Protein AF-A0A382Z3P5-F1 (afdb_monomer)

Organism: NCBI:txid408172

Solvent-accessible surface area (backbone atoms only — not comparable to full-atom values): 5076 Å² total; per-residue (Å²): 137,85,83,84,80,82,92,82,87,80,72,62,68,70,67,53,47,55,61,52,51,53,59,54,58,73,71,53,83,77,77,81,85,78,66,83,64,69,79,39,86,94,48,94,47,85,69,53,64,74,73,45,70,45,84,38,79,77,45,69,43,99,85,64,86,46,74,49,61,44,81,47,107

Nearest PDB structures (foldseek):
  7edx-assembly1_t  TM=2.325E-01  e=5.893E+00  Sus scrofa

Secondary structure (DSSP, 8-state):
--------SSSHHHHHHHHHHHHHHTTSPPPPPP-GGGG-TTS--TGGGGG--EEEEEEE-TTSS-EEEEEE-

pLDDT: mean 81.64, std 15.78, range [38.75, 98.31]

Structure (mmCIF, N/CA/C/O backbone):
data_AF-A0A382Z3P5-F1
#
_entry.id   AF-A0A382Z3P5-F1
#
loop_
_atom_site.group_PDB
_atom_site.id
_atom_site.type_symbol
_atom_site.label_atom_id
_atom_site.label_alt_id
_atom_site.label_comp_id
_atom_site.label_asym_id
_atom_site.label_entity_id
_atom_site.label_seq_id
_atom_site.pdbx_PDB_ins_code
_atom_site.Cartn_x
_atom_site.Cartn_y
_atom_site.Cartn_z
_atom_site.occupancy
_atom_site.B_iso_or_equiv
_atom_site.auth_seq_id
_atom_site.auth_comp_id
_atom_site.auth_asym_id
_atom_site.auth_atom_id
_atom_site.pdbx_PDB_model_num
ATOM 1 N N . MET A 1 1 ? 73.604 35.861 -25.301 1.00 43.59 1 MET A N 1
ATOM 2 C CA . MET A 1 1 ? 72.877 34.814 -26.059 1.00 43.59 1 MET A CA 1
ATOM 3 C C . MET A 1 1 ? 72.132 33.934 -25.061 1.00 43.59 1 MET A C 1
ATOM 5 O O . MET A 1 1 ? 72.767 33.170 -24.348 1.00 43.59 1 MET A O 1
ATOM 9 N N . LEU A 1 2 ? 70.816 34.120 -24.926 1.00 38.75 2 LEU A N 1
ATOM 10 C CA . LEU A 1 2 ? 69.985 33.478 -23.901 1.00 38.75 2 LEU A CA 1
ATOM 11 C C . LEU A 1 2 ? 69.474 32.124 -24.417 1.00 38.75 2 LEU A C 1
ATOM 13 O O . LEU A 1 2 ? 68.771 32.070 -25.423 1.00 38.75 2 LEU A O 1
ATOM 17 N N . LYS A 1 3 ? 69.855 31.026 -23.762 1.00 56.12 3 LYS A N 1
ATOM 18 C CA . LYS A 1 3 ? 69.464 29.665 -24.154 1.00 56.12 3 LYS A CA 1
ATOM 19 C C . LYS A 1 3 ? 68.263 29.244 -23.305 1.00 56.12 3 LYS A C 1
ATOM 21 O O . LYS A 1 3 ? 68.424 28.722 -22.208 1.00 56.12 3 LYS A O 1
ATOM 26 N N . VAL A 1 4 ? 67.060 29.536 -23.795 1.00 58.56 4 VAL A N 1
ATOM 27 C CA . VAL A 1 4 ? 65.799 29.142 -23.149 1.00 58.56 4 VAL A CA 1
ATOM 28 C C . VAL A 1 4 ? 65.647 27.624 -23.262 1.00 58.56 4 VAL A C 1
ATOM 30 O O . VAL A 1 4 ? 65.634 27.076 -24.364 1.00 58.56 4 VAL A O 1
ATOM 33 N N . ARG A 1 5 ? 65.574 26.929 -22.124 1.00 59.12 5 ARG A N 1
ATOM 34 C CA . ARG A 1 5 ? 65.352 25.481 -22.060 1.00 59.12 5 ARG A CA 1
ATOM 35 C C . ARG A 1 5 ? 63.920 25.241 -21.579 1.00 59.12 5 ARG A C 1
ATOM 37 O O . ARG A 1 5 ? 63.639 25.387 -20.396 1.00 59.12 5 ARG A O 1
ATOM 44 N N . PHE A 1 6 ? 63.013 24.906 -22.493 1.00 55.03 6 PHE A N 1
ATOM 45 C CA . PHE A 1 6 ? 61.650 24.490 -22.151 1.00 55.03 6 PHE A CA 1
ATOM 46 C C . PHE A 1 6 ? 61.626 22.990 -21.808 1.00 55.03 6 PHE A C 1
ATOM 48 O O . PHE A 1 6 ? 62.040 22.193 -22.652 1.00 55.03 6 PHE A O 1
ATOM 55 N N . PRO A 1 7 ? 61.127 22.564 -20.632 1.00 53.97 7 PRO A N 1
ATOM 56 C CA . PRO A 1 7 ? 60.854 21.161 -20.363 1.00 53.97 7 PRO A CA 1
ATOM 57 C C . PRO A 1 7 ? 59.387 20.855 -20.702 1.00 53.97 7 PRO A C 1
ATOM 59 O O . PRO A 1 7 ? 58.505 20.954 -19.855 1.00 53.97 7 PRO A O 1
ATOM 62 N N . PHE A 1 8 ? 59.107 20.479 -21.948 1.00 58.31 8 PHE A N 1
ATOM 63 C CA . PHE A 1 8 ? 57.809 19.926 -22.352 1.00 58.31 8 PHE A CA 1
ATOM 64 C C . PHE A 1 8 ? 58.036 18.518 -22.885 1.00 58.31 8 PHE A C 1
ATOM 66 O O . PHE A 1 8 ? 58.381 18.374 -24.051 1.00 58.31 8 PHE A O 1
ATOM 73 N N . ALA A 1 9 ? 57.883 17.479 -22.059 1.00 56.66 9 ALA A N 1
ATOM 74 C CA . ALA A 1 9 ? 57.880 16.120 -22.616 1.00 56.66 9 ALA A CA 1
ATOM 75 C C . ALA A 1 9 ? 57.245 14.997 -21.781 1.00 56.66 9 ALA A C 1
ATOM 77 O O . ALA A 1 9 ? 57.186 13.884 -22.291 1.00 56.66 9 ALA A O 1
ATOM 78 N N . THR A 1 10 ? 56.783 15.196 -20.537 1.00 54.88 10 THR A N 1
ATOM 79 C CA . THR A 1 10 ? 56.403 14.010 -19.720 1.00 54.88 10 THR A CA 1
ATOM 80 C C . THR A 1 10 ? 55.068 14.103 -18.977 1.00 54.88 10 THR A C 1
ATOM 82 O O . THR A 1 10 ? 54.597 13.093 -18.471 1.00 54.88 10 THR A O 1
ATOM 85 N N . ARG A 1 11 ? 54.372 15.252 -18.951 1.00 53.84 11 ARG A N 1
ATOM 86 C CA . ARG A 1 11 ? 53.082 15.367 -18.223 1.00 53.84 11 ARG A CA 1
ATOM 87 C C . ARG A 1 11 ? 51.815 15.144 -19.068 1.00 53.84 11 ARG A C 1
ATOM 89 O O . ARG A 1 11 ? 50.734 15.084 -18.495 1.00 53.84 11 ARG A O 1
ATOM 96 N N . SER A 1 12 ? 51.918 14.993 -20.393 1.00 56.41 12 SER A N 1
ATOM 97 C CA . SER A 1 12 ? 50.736 14.994 -21.280 1.00 56.41 12 SER A CA 1
ATOM 98 C C . SER A 1 12 ? 49.996 13.657 -21.392 1.00 56.41 12 SER A C 1
ATOM 100 O O . SER A 1 12 ? 48.781 13.663 -21.556 1.00 56.41 12 SER A O 1
ATOM 102 N N . VAL A 1 13 ? 50.674 12.508 -21.276 1.00 57.50 13 VAL A N 1
ATOM 103 C CA . VAL A 1 13 ? 50.022 11.195 -21.486 1.00 57.50 13 VAL A CA 1
ATOM 104 C C . VAL A 1 13 ? 48.957 10.915 -20.417 1.00 57.50 13 VAL A C 1
ATOM 106 O O . VAL A 1 13 ? 47.863 10.460 -20.735 1.00 57.50 13 VAL A O 1
ATOM 109 N N . ALA A 1 14 ? 49.227 11.276 -19.159 1.00 55.91 14 ALA A N 1
ATOM 110 C CA . ALA A 1 14 ? 48.279 11.097 -18.059 1.00 55.91 14 ALA A CA 1
ATOM 111 C C . ALA A 1 14 ? 47.041 12.015 -18.163 1.00 55.91 14 ALA A C 1
ATOM 113 O O . ALA A 1 14 ? 45.961 11.633 -17.723 1.00 55.91 14 ALA A O 1
ATOM 114 N N . PHE A 1 15 ? 47.177 13.199 -18.773 1.00 59.56 15 PHE A N 1
ATOM 115 C CA . PHE A 1 15 ? 46.086 14.176 -18.902 1.00 59.56 15 PHE A CA 1
ATOM 116 C C . PHE A 1 15 ? 45.054 13.782 -19.972 1.00 59.56 15 PHE A C 1
ATOM 118 O O . PHE A 1 15 ? 43.875 14.089 -19.824 1.00 59.56 15 PHE A O 1
ATOM 125 N N . PHE A 1 16 ? 45.480 13.066 -21.022 1.00 62.25 16 PHE A N 1
ATOM 126 C CA . PHE A 1 16 ? 44.589 12.531 -22.061 1.00 62.25 16 PHE A CA 1
ATOM 127 C C . PHE A 1 16 ? 44.038 11.135 -21.734 1.00 62.25 16 PHE A C 1
ATOM 129 O O . PHE A 1 16 ? 42.987 10.763 -22.249 1.00 62.25 16 PHE A O 1
ATOM 136 N N . ALA A 1 17 ? 44.691 10.373 -20.854 1.00 72.94 17 ALA A N 1
ATOM 137 C CA . ALA A 1 17 ? 44.244 9.029 -20.487 1.00 72.94 17 ALA A CA 1
ATOM 138 C C . ALA A 1 17 ? 42.899 9.023 -19.737 1.00 72.94 17 ALA A C 1
ATOM 140 O O . ALA A 1 17 ? 42.051 8.181 -20.011 1.00 72.94 17 ALA A O 1
ATOM 141 N N . VAL A 1 18 ? 42.673 9.979 -18.830 1.00 83.00 18 VAL A N 1
ATOM 142 C CA . VAL A 1 18 ? 41.433 10.075 -18.037 1.00 83.00 18 VAL A CA 1
ATOM 143 C C . VAL A 1 18 ? 40.187 10.348 -18.896 1.00 83.00 18 VAL A C 1
ATOM 145 O O . VAL A 1 18 ? 39.223 9.594 -18.758 1.00 83.00 18 VAL A O 1
ATOM 148 N N . PRO A 1 19 ? 40.158 11.353 -19.799 1.00 83.44 19 PRO A N 1
ATOM 149 C CA . PRO A 1 19 ? 38.984 11.581 -20.640 1.00 83.44 19 PRO A CA 1
ATOM 150 C C . PRO A 1 19 ? 38.742 10.430 -21.621 1.00 83.44 19 PRO A C 1
ATOM 152 O O . PRO A 1 19 ? 37.589 10.101 -21.870 1.00 83.44 19 PRO A O 1
ATOM 155 N N . VAL A 1 20 ? 39.795 9.772 -22.123 1.00 86.62 20 VAL A N 1
ATOM 156 C CA . VAL A 1 20 ? 39.655 8.579 -22.976 1.00 86.62 20 VAL A CA 1
ATOM 157 C C . VAL A 1 20 ? 39.037 7.418 -22.198 1.00 86.62 20 VAL A C 1
ATOM 159 O O . VAL A 1 20 ? 38.119 6.783 -22.702 1.00 86.62 20 VAL A O 1
ATOM 162 N N . LEU A 1 21 ? 39.480 7.167 -20.964 1.00 87.00 21 LEU A N 1
ATOM 163 C CA . LEU A 1 21 ? 38.926 6.106 -20.121 1.00 87.00 21 LEU A CA 1
ATOM 164 C C . LEU A 1 21 ? 37.464 6.383 -19.732 1.00 87.00 21 LEU A C 1
ATOM 166 O O . LEU A 1 21 ? 36.647 5.466 -19.742 1.00 87.00 21 LEU A O 1
ATOM 170 N N . ALA A 1 22 ? 37.128 7.643 -19.437 1.00 87.12 22 ALA A N 1
ATOM 171 C CA . ALA A 1 22 ? 35.755 8.064 -19.170 1.00 87.12 22 ALA A CA 1
ATOM 172 C C . ALA A 1 22 ? 34.868 7.889 -20.411 1.00 87.12 22 ALA A C 1
ATOM 174 O O . ALA A 1 22 ? 33.778 7.337 -20.321 1.00 87.12 22 ALA A O 1
ATOM 175 N N . PHE A 1 23 ? 35.347 8.289 -21.591 1.00 87.06 23 PHE A N 1
ATOM 176 C CA . PHE A 1 23 ? 34.603 8.097 -22.836 1.00 87.06 23 PHE A CA 1
ATOM 177 C C . PHE A 1 23 ? 34.419 6.609 -23.170 1.00 87.06 23 PHE A C 1
ATOM 179 O O . PHE A 1 23 ? 33.366 6.210 -23.658 1.00 87.06 23 PHE A O 1
ATOM 186 N N . LEU A 1 24 ? 35.416 5.774 -22.857 1.00 87.19 24 LEU A N 1
ATOM 187 C CA . LEU A 1 24 ? 35.338 4.328 -23.050 1.00 87.19 24 LEU A CA 1
ATOM 188 C C . LEU A 1 24 ? 34.307 3.679 -22.109 1.00 87.19 24 LEU A C 1
ATOM 190 O O . LEU A 1 24 ? 33.547 2.817 -22.550 1.00 87.19 24 LEU A O 1
ATOM 194 N N . SER A 1 25 ? 34.227 4.107 -20.842 1.00 87.81 25 SER A N 1
ATOM 195 C CA . SER A 1 25 ? 33.275 3.544 -19.872 1.00 87.81 25 SER A CA 1
ATOM 196 C C . SER A 1 25 ? 31.816 3.881 -20.191 1.00 87.81 25 SER A C 1
ATOM 198 O O . SER A 1 25 ? 30.937 3.070 -19.919 1.00 87.81 25 SER A O 1
ATOM 200 N N . LEU A 1 26 ? 31.556 5.017 -20.847 1.00 87.75 26 LEU A N 1
ATOM 201 C CA . LEU A 1 26 ? 30.226 5.407 -21.339 1.00 87.75 26 LEU A CA 1
ATOM 202 C C . LEU A 1 26 ? 29.675 4.481 -22.438 1.00 87.75 26 LEU A C 1
ATOM 204 O O . LEU A 1 26 ? 28.466 4.445 -22.648 1.00 87.75 26 LEU A O 1
ATOM 208 N N . THR A 1 27 ? 30.539 3.740 -23.139 1.00 86.81 27 THR A N 1
ATOM 209 C CA . THR A 1 27 ? 30.117 2.792 -24.189 1.00 86.81 27 THR A CA 1
ATOM 210 C C . THR A 1 27 ? 29.844 1.384 -23.666 1.00 86.81 27 THR A C 1
ATOM 212 O O . THR A 1 27 ? 29.352 0.540 -24.416 1.00 86.81 27 THR A O 1
ATOM 215 N N . MET A 1 28 ? 30.152 1.108 -22.394 1.00 86.19 28 MET A N 1
ATOM 216 C CA . MET A 1 28 ? 29.897 -0.207 -21.819 1.00 86.19 28 MET A CA 1
ATOM 217 C C . MET A 1 28 ? 28.392 -0.404 -21.599 1.00 86.19 28 MET A C 1
ATOM 219 O O . MET A 1 28 ? 27.753 0.446 -20.974 1.00 86.19 28 MET A O 1
ATOM 223 N N . PRO A 1 29 ? 27.809 -1.518 -22.079 1.00 85.75 29 PRO A N 1
ATOM 224 C CA . PRO A 1 29 ? 26.430 -1.843 -21.765 1.00 85.75 29 PRO A CA 1
ATOM 225 C C . PRO A 1 29 ? 26.316 -2.058 -20.257 1.00 85.75 29 PRO A C 1
ATOM 227 O O . PRO A 1 29 ? 27.025 -2.879 -19.672 1.00 85.75 29 PRO A O 1
ATOM 230 N N . LEU A 1 30 ? 25.427 -1.301 -19.625 1.00 85.38 30 LEU A N 1
ATOM 231 C CA . LEU A 1 30 ? 25.109 -1.500 -18.224 1.00 85.38 30 LEU A CA 1
ATOM 232 C C . LEU A 1 30 ? 24.198 -2.726 -18.121 1.00 85.38 30 LEU A C 1
ATOM 234 O O . LEU A 1 30 ? 23.137 -2.765 -18.746 1.00 85.38 30 LEU A O 1
ATOM 238 N N . SER A 1 31 ? 24.612 -3.739 -17.361 1.00 86.31 31 SER A N 1
ATOM 239 C CA . SER A 1 31 ? 23.748 -4.886 -17.084 1.00 86.31 31 SER A CA 1
ATOM 240 C C . SER A 1 31 ? 22.490 -4.420 -16.354 1.00 86.31 31 SER A C 1
ATOM 242 O O . SER A 1 31 ? 22.570 -3.625 -15.414 1.00 86.31 31 SER A O 1
ATOM 244 N N . ALA A 1 32 ? 21.328 -4.928 -16.767 1.00 84.12 32 ALA A N 1
ATOM 245 C CA . ALA A 1 32 ? 20.093 -4.719 -16.025 1.00 84.12 32 ALA A CA 1
ATOM 246 C C . ALA A 1 32 ? 20.240 -5.321 -14.620 1.00 84.12 32 ALA A C 1
ATOM 248 O O . ALA A 1 32 ? 20.679 -6.463 -14.472 1.00 84.12 32 ALA A O 1
ATOM 249 N N . GLN A 1 33 ? 19.894 -4.548 -13.592 1.00 81.25 33 GLN A N 1
ATOM 250 C CA . GLN A 1 33 ? 19.870 -5.053 -12.225 1.00 81.25 33 GLN A CA 1
ATOM 251 C C . GLN A 1 33 ? 18.639 -5.944 -12.057 1.00 81.25 33 GLN A C 1
ATOM 253 O O . GLN A 1 33 ? 17.508 -5.477 -12.187 1.00 81.25 33 GLN A O 1
ATOM 258 N N . VAL A 1 34 ? 18.868 -7.228 -11.791 1.00 78.56 34 VAL A N 1
ATOM 259 C CA . VAL A 1 34 ? 17.822 -8.169 -11.386 1.00 78.56 34 VAL A CA 1
ATOM 260 C C . VAL A 1 34 ?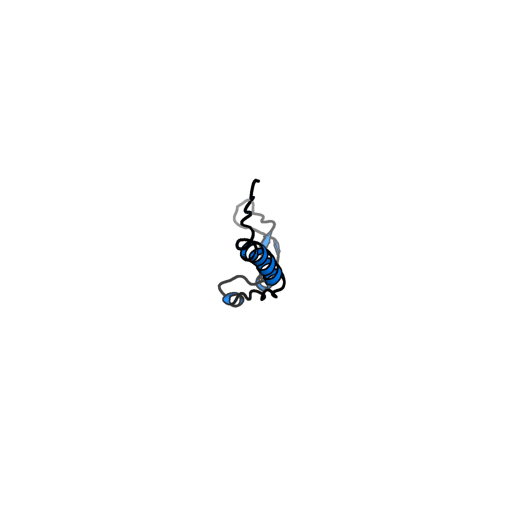 17.735 -8.128 -9.865 1.00 78.56 34 VAL A C 1
ATOM 262 O O . VAL A 1 34 ? 18.750 -8.182 -9.177 1.00 78.56 34 VAL A O 1
ATOM 265 N N . ASN A 1 35 ? 16.521 -7.974 -9.343 1.00 78.38 35 ASN A N 1
ATOM 266 C CA . ASN A 1 35 ? 16.265 -8.080 -7.914 1.00 78.38 35 ASN A CA 1
ATOM 267 C C . ASN A 1 35 ? 16.017 -9.555 -7.581 1.00 78.38 35 ASN A C 1
ATOM 269 O O . ASN A 1 35 ? 14.912 -10.048 -7.795 1.00 78.38 35 ASN A O 1
ATOM 273 N N . ASP A 1 36 ? 17.033 -10.257 -7.081 1.00 78.50 36 ASP A N 1
ATOM 274 C CA . ASP A 1 36 ? 16.924 -11.681 -6.727 1.00 78.50 36 ASP A CA 1
ATOM 275 C C . ASP A 1 36 ? 15.894 -11.922 -5.603 1.00 78.50 36 ASP A C 1
ATOM 277 O O . ASP A 1 36 ? 15.221 -12.953 -5.573 1.00 78.50 36 ASP A O 1
ATOM 281 N N . ASP A 1 37 ? 15.669 -10.917 -4.748 1.00 76.94 37 ASP A N 1
ATOM 282 C CA . ASP A 1 37 ? 14.637 -10.938 -3.706 1.00 76.94 37 ASP A CA 1
ATOM 283 C C . ASP A 1 37 ? 13.228 -10.649 -4.246 1.00 76.94 37 ASP A C 1
ATOM 285 O O . ASP A 1 37 ? 12.269 -10.640 -3.474 1.00 76.94 37 ASP A O 1
ATOM 289 N N . ALA A 1 38 ? 13.061 -10.381 -5.546 1.00 73.12 38 ALA A N 1
ATOM 290 C CA . ALA A 1 38 ? 11.746 -10.102 -6.119 1.00 73.12 38 ALA A CA 1
ATOM 291 C C . ALA A 1 38 ? 10.788 -11.288 -5.978 1.00 73.12 38 ALA A C 1
AT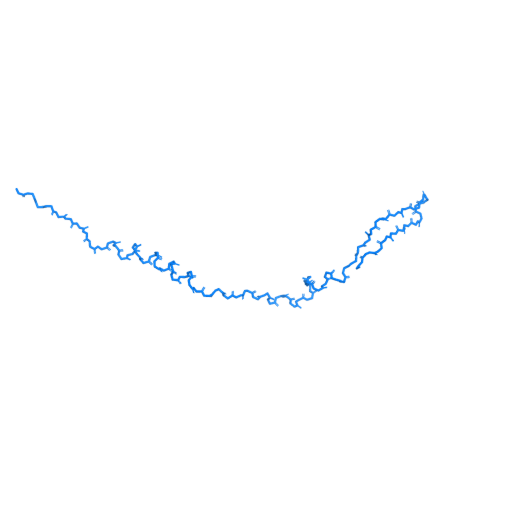OM 293 O O . ALA A 1 38 ? 9.594 -11.098 -6.037 1.00 73.12 38 ALA A O 1
ATOM 294 N N . THR A 1 39 ? 11.260 -12.512 -5.762 1.00 71.75 39 THR A N 1
ATOM 295 C CA . THR A 1 39 ? 10.361 -13.661 -5.540 1.00 71.75 39 THR A CA 1
ATOM 296 C C . THR A 1 39 ? 10.131 -13.972 -4.063 1.00 71.75 39 THR A C 1
ATOM 298 O O . THR A 1 39 ? 9.434 -14.930 -3.733 1.00 71.75 39 THR A O 1
ATOM 301 N N . ASN A 1 40 ? 10.707 -13.173 -3.160 1.00 82.81 40 ASN A N 1
ATOM 302 C CA . ASN A 1 40 ? 10.535 -13.363 -1.731 1.00 82.81 40 ASN A CA 1
ATOM 303 C C . ASN A 1 40 ? 9.113 -12.956 -1.314 1.00 82.81 40 ASN A C 1
ATOM 305 O O . ASN A 1 40 ? 8.713 -11.807 -1.500 1.00 82.81 40 ASN A O 1
ATOM 309 N N . ALA A 1 41 ? 8.375 -13.899 -0.725 1.00 78.31 41 ALA A N 1
ATOM 310 C CA . ALA A 1 41 ? 6.995 -13.708 -0.282 1.00 78.31 41 ALA A CA 1
ATOM 311 C C . ALA A 1 41 ? 6.839 -12.644 0.823 1.00 78.31 41 ALA A C 1
ATOM 313 O O . ALA A 1 41 ? 5.746 -12.119 1.009 1.00 78.31 41 ALA A O 1
ATOM 314 N N . ASP A 1 42 ? 7.922 -12.280 1.521 1.00 85.12 42 ASP A N 1
ATOM 315 C CA . ASP A 1 42 ? 7.919 -11.204 2.523 1.00 85.12 42 ASP A CA 1
ATOM 316 C C . ASP A 1 42 ? 7.975 -9.796 1.896 1.00 85.12 42 ASP A C 1
ATOM 318 O O . ASP A 1 42 ? 8.001 -8.786 2.607 1.00 85.12 42 ASP A O 1
ATOM 322 N N . ARG A 1 43 ? 8.023 -9.693 0.561 1.00 85.50 43 ARG A N 1
ATOM 323 C CA . ARG A 1 43 ? 8.031 -8.422 -0.168 1.00 85.50 43 ARG A CA 1
ATOM 324 C C . ARG A 1 43 ? 6.829 -8.293 -1.086 1.00 85.50 43 ARG A C 1
ATOM 326 O O . ARG A 1 43 ? 6.525 -9.206 -1.844 1.00 85.50 43 ARG A O 1
ATOM 333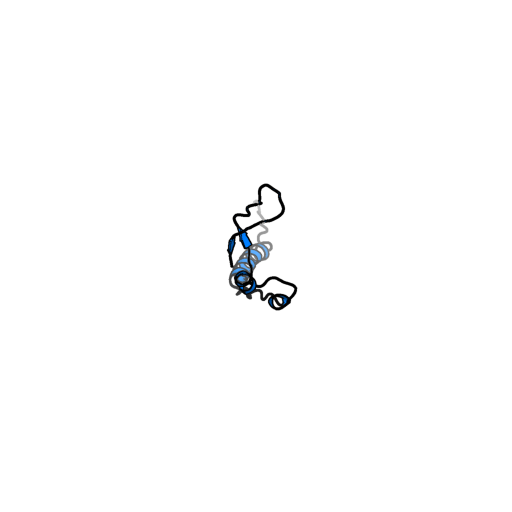 N N . LEU A 1 44 ? 6.239 -7.097 -1.071 1.00 88.19 44 LEU A N 1
ATOM 334 C CA . LEU A 1 44 ? 5.167 -6.722 -1.986 1.00 88.19 44 LEU A CA 1
ATOM 335 C C . LEU A 1 44 ? 5.636 -6.795 -3.439 1.00 88.19 44 LEU A C 1
ATOM 337 O O . LEU A 1 44 ? 6.621 -6.158 -3.825 1.00 88.19 44 LEU A O 1
ATOM 341 N N . GLN A 1 45 ? 4.874 -7.531 -4.232 1.00 87.25 45 GLN A N 1
ATOM 342 C CA . GLN A 1 45 ? 5.022 -7.663 -5.668 1.00 87.25 45 GLN A CA 1
ATOM 343 C C . GLN A 1 45 ? 4.085 -6.720 -6.407 1.00 87.25 45 GLN A C 1
ATOM 345 O O . GLN A 1 45 ? 3.082 -6.238 -5.883 1.00 87.25 45 GLN A O 1
ATOM 350 N N . TYR A 1 46 ? 4.390 -6.475 -7.681 1.00 88.19 46 TYR A N 1
ATOM 351 C CA . TYR A 1 46 ? 3.531 -5.645 -8.525 1.00 88.19 46 TYR A CA 1
ATOM 352 C C . TYR A 1 46 ? 2.123 -6.225 -8.694 1.00 88.19 46 TYR A C 1
ATOM 354 O O . TYR A 1 46 ? 1.172 -5.459 -8.827 1.00 88.19 46 TYR A O 1
ATOM 362 N N . LEU A 1 47 ? 1.986 -7.555 -8.698 1.00 89.00 47 LEU A N 1
ATOM 363 C CA . LEU A 1 47 ? 0.687 -8.205 -8.860 1.00 89.00 47 LEU A CA 1
ATOM 364 C C . LEU A 1 47 ? -0.175 -8.097 -7.594 1.00 89.00 47 LEU A C 1
ATOM 366 O O . LEU A 1 47 ? -1.391 -7.968 -7.708 1.00 89.00 47 LEU A O 1
ATOM 370 N N . ASP A 1 48 ? 0.450 -8.035 -6.418 1.00 89.25 48 ASP A N 1
ATOM 371 C CA . ASP A 1 48 ? -0.241 -7.916 -5.129 1.00 89.25 48 ASP A CA 1
ATOM 372 C C . ASP A 1 48 ? -1.118 -6.659 -5.062 1.00 89.25 48 ASP A C 1
ATOM 374 O O . ASP A 1 48 ? -2.116 -6.633 -4.350 1.00 89.25 48 ASP A O 1
ATOM 378 N N . ILE A 1 49 ? -0.796 -5.620 -5.846 1.00 90.00 49 ILE A N 1
ATOM 379 C CA . ILE A 1 49 ? -1.581 -4.380 -5.915 1.00 90.00 49 ILE A CA 1
ATOM 380 C C . ILE A 1 49 ? -3.036 -4.653 -6.320 1.00 90.00 49 ILE A C 1
ATOM 382 O O . ILE A 1 49 ? -3.936 -3.955 -5.856 1.00 90.00 49 ILE A O 1
ATOM 386 N N . PHE A 1 50 ? -3.272 -5.663 -7.158 1.00 91.69 50 PHE A N 1
ATOM 387 C CA . PHE A 1 50 ? -4.612 -6.035 -7.621 1.00 91.69 50 PHE A CA 1
ATOM 388 C C . PHE A 1 50 ? -5.380 -6.901 -6.620 1.00 91.69 50 PHE A C 1
ATOM 390 O O . PHE A 1 50 ? -6.575 -7.116 -6.791 1.00 91.69 50 PHE A O 1
ATOM 397 N N . GLU A 1 51 ? -4.705 -7.396 -5.586 1.00 91.62 51 GLU A N 1
ATOM 398 C CA . GLU A 1 51 ? -5.321 -8.139 -4.486 1.00 91.62 51 GLU A CA 1
ATOM 399 C C . GLU A 1 51 ? -5.612 -7.231 -3.280 1.00 91.62 51 GLU A C 1
ATOM 401 O O . GLU A 1 51 ? -6.266 -7.646 -2.323 1.00 91.62 51 GLU A O 1
ATOM 406 N N . MET A 1 52 ? -5.143 -5.977 -3.311 1.00 92.69 52 MET A N 1
ATOM 407 C CA . MET A 1 52 ? -5.380 -5.017 -2.240 1.00 92.69 52 MET A CA 1
ATOM 408 C C . MET A 1 52 ? -6.808 -4.493 -2.254 1.00 92.69 52 MET A C 1
ATOM 410 O O . MET A 1 52 ? -7.391 -4.187 -3.291 1.00 92.69 52 MET A O 1
ATOM 414 N N . GLU A 1 53 ? -7.336 -4.271 -1.057 1.00 94.81 53 GLU A N 1
ATOM 415 C CA . GLU A 1 53 ? -8.689 -3.779 -0.872 1.00 94.81 53 GLU A CA 1
ATOM 416 C C . GLU A 1 53 ? -8.706 -2.625 0.118 1.00 94.81 53 GLU A C 1
ATOM 418 O O . GLU A 1 53 ? -8.024 -2.634 1.144 1.00 94.81 53 GLU A O 1
ATOM 423 N N . VAL A 1 54 ? -9.522 -1.622 -0.182 1.00 95.38 54 VAL A N 1
ATOM 424 C CA . VAL A 1 54 ? -9.617 -0.391 0.594 1.00 95.38 54 VAL A CA 1
ATOM 425 C C . VAL A 1 54 ? -11.061 -0.162 1.018 1.00 95.38 54 VAL A C 1
ATOM 427 O O . VAL A 1 54 ? -11.989 -0.180 0.204 1.00 95.38 54 VAL A O 1
ATOM 430 N N . ALA A 1 55 ? -11.251 0.088 2.312 1.00 96.81 55 ALA A N 1
ATOM 431 C CA . ALA A 1 55 ? -12.507 0.595 2.841 1.00 96.81 55 ALA A CA 1
ATOM 432 C C . ALA A 1 55 ? -12.615 2.102 2.559 1.00 96.81 55 ALA A C 1
ATOM 434 O O . ALA A 1 55 ? -11.754 2.885 2.955 1.00 96.81 55 ALA A O 1
ATOM 435 N N . ALA A 1 56 ? -13.680 2.512 1.881 1.00 97.75 56 ALA A N 1
ATOM 436 C CA . ALA A 1 56 ? -13.971 3.893 1.524 1.00 97.75 56 ALA A CA 1
ATOM 437 C C . ALA A 1 56 ? -15.328 4.327 2.092 1.00 97.75 56 ALA A C 1
ATOM 439 O O . ALA A 1 56 ? -16.205 3.497 2.311 1.00 97.75 56 ALA A O 1
ATOM 440 N N . ASP A 1 57 ? -15.500 5.633 2.305 1.00 98.12 57 ASP A N 1
ATOM 441 C CA . ASP A 1 57 ? -16.743 6.240 2.813 1.00 98.12 57 ASP A CA 1
ATOM 442 C C . ASP A 1 57 ? -17.330 5.541 4.065 1.00 98.12 57 ASP A C 1
ATOM 444 O O . ASP A 1 57 ? -18.457 5.037 4.039 1.00 98.12 57 ASP A O 1
ATOM 448 N N . PRO A 1 58 ? -16.565 5.438 5.171 1.00 97.06 58 PRO A N 1
ATOM 449 C CA . PRO A 1 58 ? -17.077 4.835 6.390 1.00 97.06 58 PRO A CA 1
ATOM 450 C C . PRO A 1 58 ? -18.153 5.725 7.023 1.00 97.06 58 PRO A C 1
ATOM 452 O O . PRO A 1 58 ? -17.940 6.911 7.280 1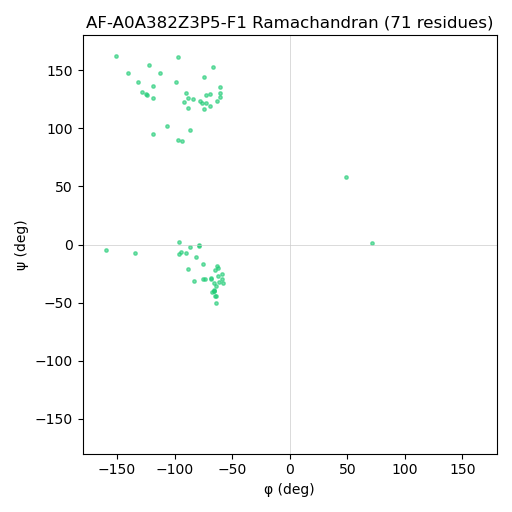.00 97.06 58 PRO A O 1
ATOM 455 N N . ARG A 1 59 ? -19.302 5.133 7.351 1.00 98.25 59 ARG A N 1
ATOM 456 C CA . ARG A 1 59 ? -20.393 5.786 8.078 1.00 98.25 59 ARG A CA 1
ATOM 457 C C . ARG A 1 59 ? -20.748 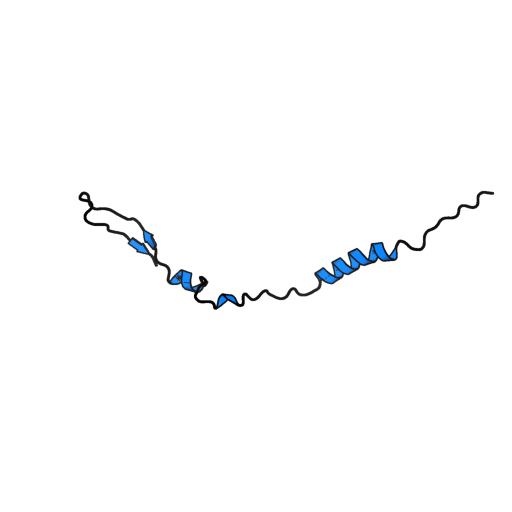5.007 9.331 1.00 98.25 59 ARG A C 1
ATOM 459 O O . ARG A 1 59 ? -21.017 3.811 9.279 1.00 98.25 59 ARG A O 1
ATOM 466 N N . ILE A 1 60 ? -20.782 5.718 10.450 1.00 98.31 60 ILE A N 1
ATOM 467 C CA . ILE A 1 60 ? -21.065 5.171 11.779 1.00 98.31 60 ILE A CA 1
ATOM 468 C C . ILE A 1 60 ? -22.540 5.437 12.114 1.00 98.31 60 ILE A C 1
ATOM 470 O O . ILE A 1 60 ? -23.068 6.504 11.787 1.00 98.31 60 ILE A O 1
ATOM 474 N N . SER A 1 61 ? -23.225 4.473 12.732 1.00 98.12 61 SER A N 1
ATOM 475 C CA . SER A 1 61 ? -24.592 4.667 13.224 1.00 98.12 61 SER A CA 1
ATOM 476 C C . SER A 1 61 ? -24.631 5.677 14.385 1.00 98.12 61 SER A C 1
ATOM 478 O O . SER A 1 61 ? -23.647 5.812 15.109 1.00 98.12 61 SER A O 1
ATOM 480 N N . PRO A 1 62 ? -25.748 6.393 14.614 1.00 97.69 62 PRO A N 1
ATOM 481 C CA . PRO A 1 62 ? -25.824 7.402 15.679 1.00 97.69 62 PRO A CA 1
ATOM 482 C C . PRO A 1 62 ? -25.561 6.864 17.095 1.00 97.69 62 PRO A C 1
ATOM 484 O O . PRO A 1 62 ? -25.069 7.592 17.949 1.00 97.69 62 PRO A O 1
ATOM 487 N N . ASP A 1 63 ? -25.884 5.593 17.336 1.00 97.88 63 ASP A N 1
ATOM 488 C CA . ASP A 1 63 ? -25.630 4.867 18.586 1.00 97.88 63 ASP A CA 1
ATOM 489 C C . ASP A 1 63 ? -24.233 4.214 18.640 1.00 97.88 63 ASP A C 1
ATOM 491 O O . ASP A 1 63 ? -23.886 3.584 19.635 1.00 97.88 63 ASP A O 1
ATOM 495 N N . GLY A 1 64 ? -23.440 4.323 17.570 1.00 98.00 64 GLY A N 1
ATOM 496 C CA . GLY A 1 64 ? -22.093 3.762 17.459 1.00 98.00 64 GLY A CA 1
ATOM 497 C C . GLY A 1 64 ? -22.02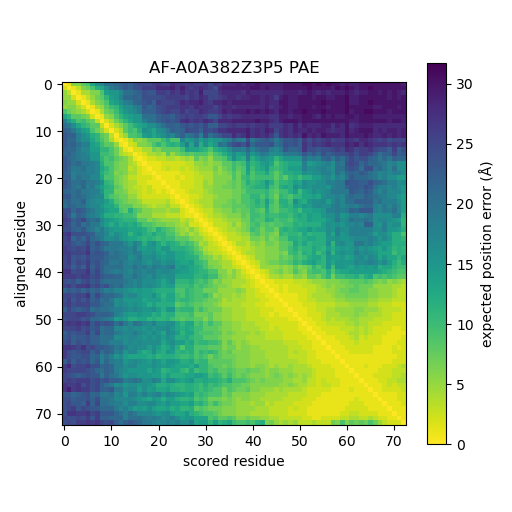2 2.239 17.326 1.00 98.00 64 GLY A C 1
ATOM 498 O O . GLY A 1 64 ? -20.925 1.693 17.237 1.00 98.00 64 GLY A O 1
ATOM 499 N N . SER A 1 65 ? -23.155 1.533 17.296 1.00 98.31 65 SER A N 1
ATOM 500 C CA . SER A 1 65 ? -23.180 0.066 17.296 1.00 98.31 65 SER A CA 1
ATOM 501 C C . SER A 1 65 ? -22.798 -0.560 15.951 1.00 98.31 65 SER A C 1
ATOM 503 O O . SER A 1 65 ? -22.507 -1.757 15.888 1.00 98.31 65 SER A O 1
ATOM 505 N N . ARG A 1 66 ? -22.819 0.216 14.858 1.00 98.06 66 ARG A N 1
ATOM 506 C CA . ARG A 1 66 ? -22.562 -0.269 13.496 1.00 98.06 66 ARG A CA 1
ATOM 507 C C . ARG A 1 66 ? -21.732 0.719 12.688 1.00 98.06 66 ARG A C 1
ATOM 509 O O . ARG A 1 66 ? -21.890 1.932 12.807 1.00 98.06 66 ARG A O 1
ATOM 516 N N . VAL A 1 67 ? -20.917 0.172 11.789 1.00 98.00 67 VAL A N 1
ATOM 517 C CA . VAL A 1 67 ? -20.206 0.924 10.752 1.00 98.00 67 VAL A CA 1
ATOM 518 C C . VAL A 1 67 ? -20.478 0.268 9.404 1.00 98.00 67 VAL A C 1
ATOM 520 O O . VAL A 1 67 ? -20.361 -0.948 9.271 1.00 98.00 67 VAL A O 1
ATOM 523 N N . VAL A 1 68 ? -20.851 1.070 8.412 1.00 97.88 68 VAL A N 1
ATOM 524 C CA . VAL A 1 68 ? -20.973 0.652 7.009 1.00 97.88 68 VAL A CA 1
ATOM 525 C C . VAL A 1 68 ? -19.898 1.351 6.185 1.00 97.88 68 VAL A C 1
ATOM 527 O O . VAL A 1 68 ? -19.511 2.469 6.513 1.00 97.88 68 VAL A O 1
ATOM 530 N N . TYR A 1 69 ? -19.397 0.704 5.138 1.00 98.12 69 TYR A N 1
ATOM 531 C CA . TYR A 1 69 ? -18.377 1.265 4.251 1.00 98.12 69 TYR A CA 1
ATOM 532 C C . TYR A 1 69 ? -18.515 0.684 2.842 1.00 98.12 69 TYR A C 1
ATOM 534 O O . TYR A 1 69 ? -19.137 -0.360 2.636 1.00 98.12 69 TYR A O 1
ATOM 542 N N . VAL A 1 70 ? -17.908 1.354 1.869 1.00 98.19 70 VAL A N 1
ATOM 543 C CA . VAL A 1 70 ? -17.759 0.879 0.493 1.00 98.19 70 VAL A CA 1
ATOM 544 C C . VAL A 1 70 ? -16.434 0.140 0.372 1.00 98.19 70 VAL A C 1
ATOM 546 O O . VAL A 1 70 ? -15.377 0.705 0.633 1.00 98.19 70 VAL A O 1
ATOM 549 N N . ARG A 1 71 ? -16.468 -1.120 -0.051 1.00 96.62 71 ARG A N 1
ATOM 550 C CA . ARG A 1 71 ? -15.258 -1.901 -0.322 1.00 96.62 71 ARG A CA 1
ATOM 551 C C . ARG A 1 71 ? -14.821 -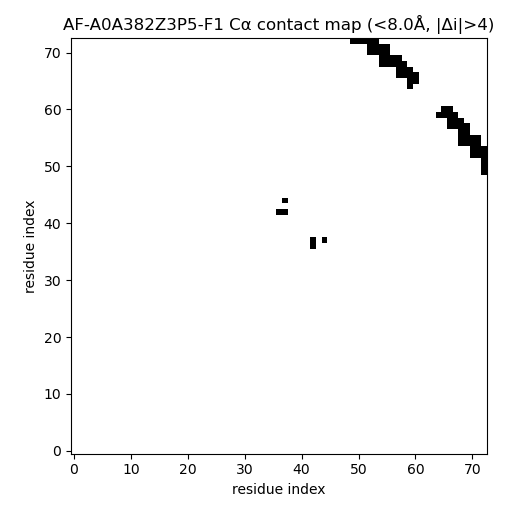1.691 -1.767 1.00 96.62 71 ARG A C 1
ATOM 553 O O . ARG A 1 71 ? -15.626 -1.882 -2.675 1.00 96.62 71 ARG A O 1
ATOM 560 N N . ARG A 1 72 ? -13.565 -1.299 -1.973 1.00 94.19 72 ARG A N 1
ATOM 561 C CA . ARG A 1 72 ? -12.953 -1.142 -3.297 1.00 94.19 72 ARG A CA 1
ATOM 562 C C . ARG A 1 72 ? -11.778 -2.101 -3.419 1.00 94.19 72 ARG A C 1
ATOM 564 O O . ARG A 1 72 ? -10.912 -2.072 -2.556 1.00 94.19 72 ARG A O 1
ATOM 571 N N . GLY A 1 73 ? -11.783 -2.913 -4.460 1.00 88.81 73 GLY A N 1
ATOM 572 C CA . GLY A 1 73 ? -10.697 -3.777 -4.915 1.00 88.81 73 GLY A CA 1
ATOM 573 C C . GLY A 1 73 ? -10.737 -3.810 -6.434 1.00 88.81 73 GLY A C 1
ATOM 574 O O . GLY A 1 73 ? -11.805 -3.431 -6.979 1.00 88.81 73 GLY A O 1
#

Fol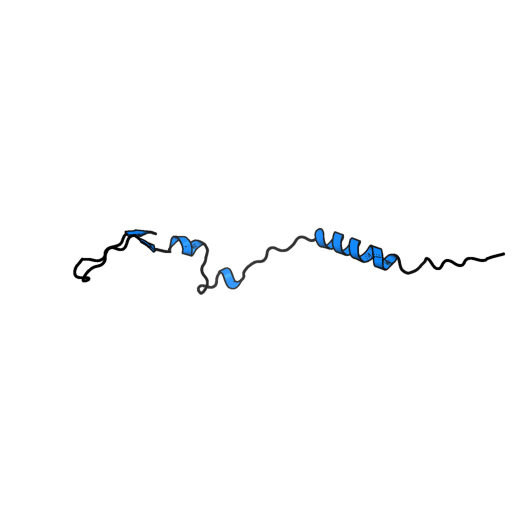dseek 3Di:
DDDDDDPDDPDPPVVVVVVVVVVVVVPDDDDDDDDPCQPPPVDDHPVCVVVDKDWADWDADPVRPDIDTDIDD

Radius of gyration: 33.9 Å; Cα contacts (8 Å, |Δi|>4): 35; chains: 1; bounding box: 99×48×45 Å

Mean predicted aligned error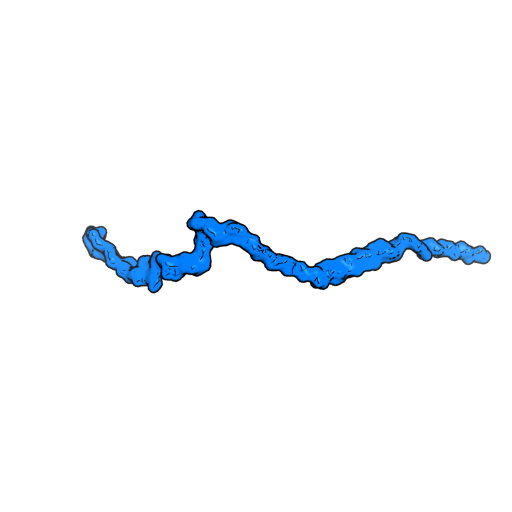: 13.15 Å

Sequence (73 aa):
MLKVRFPFATRSVAFFAVPVLAFLSLTMPLSAQVNDDATNADRLQYLDIFEMEVAADPRISPDGSRVVYVRRG